Protein AF-A0A376Y5I1-F1 (afdb_monomer_lite)

Sequence (76 aa):
MVCLQRWKAATGVDALTHAIEGYITRGAWALTDALHIKAIEIIAGALRGSVAGDKDAGEEMALGQYVAGMGFSNVG

Radius of gyration: 12.35 Å; chains: 1; bounding box: 31×21×31 Å

InterPro domains:
  IPR039697 Iron-type alcohol dehydrogenase-like [PTHR11496] (6-76)
  IPR056798 Fe-containing alcohol dehydrogenase-like, C-terminal [PF25137] (9-75)

pLDDT: mean 95.82, std 7.03, range [59.94, 98.81]

Organism: Escherichia coli (NCBI:txid562)

Foldseek 3Di:
DLVVLVVLLVVLVVLLVLLVCLCPFPQDDDVLVVLSVVLNVQSVVLSVCVSVVNPVSVVSSVVSSVSSCVSSVRRD

Secondary structure (DSSP, 8-state):
-HHHHHHHHHHHHHHHHHHHHHHHSTT--HHHHHHHHHHHHHHHHHHHHHHHT-HHHHHHHHHHHHHHHHHHHHH-

Structure (mmCIF, N/CA/C/O backbone):
data_AF-A0A376Y5I1-F1
#
_entry.id   AF-A0A376Y5I1-F1
#
loop_
_atom_site.group_PDB
_atom_site.id
_atom_site.type_symbol
_atom_site.label_atom_id
_atom_site.label_alt_id
_atom_site.label_comp_id
_atom_site.label_asym_id
_atom_site.label_entity_id
_atom_site.label_seq_id
_atom_site.pdbx_PDB_ins_code
_atom_site.Cartn_x
_atom_site.Cartn_y
_atom_site.Cartn_z
_atom_site.occupancy
_atom_site.B_iso_or_equiv
_atom_site.auth_seq_id
_atom_site.auth_comp_id
_atom_site.auth_asym_id
_atom_site.auth_atom_id
_atom_site.pdbx_PDB_model_num
ATOM 1 N N . MET A 1 1 ? -18.609 11.968 12.631 1.00 59.94 1 MET A N 1
ATOM 2 C CA . MET A 1 1 ? -17.978 10.668 12.302 1.00 59.94 1 MET A CA 1
ATOM 3 C C . MET A 1 1 ? -17.761 10.462 10.799 1.00 59.94 1 MET A C 1
ATOM 5 O O . MET A 1 1 ? -16.660 10.091 10.424 1.00 59.94 1 MET A O 1
ATOM 9 N N . VAL A 1 2 ? -18.733 10.795 9.934 1.00 67.75 2 VAL A N 1
ATOM 10 C CA . VAL A 1 2 ? -18.644 10.634 8.459 1.00 67.75 2 VAL A CA 1
ATOM 11 C C . VAL A 1 2 ? -17.408 11.287 7.821 1.00 67.75 2 VAL A C 1
ATOM 13 O O . VAL A 1 2 ? -16.826 10.722 6.902 1.00 67.75 2 VAL A O 1
ATOM 16 N N . CYS A 1 3 ? -16.963 12.450 8.312 1.00 68.19 3 CYS A N 1
ATOM 17 C CA . CYS A 1 3 ? -15.779 13.120 7.764 1.00 68.19 3 CYS A CA 1
ATOM 18 C C . CYS A 1 3 ? -14.517 12.243 7.890 1.00 68.19 3 CYS A C 1
ATOM 20 O O . CYS A 1 3 ? -13.843 12.008 6.894 1.00 68.19 3 CYS A O 1
ATOM 22 N N . LEU A 1 4 ? -14.255 11.668 9.071 1.00 78.75 4 LEU A N 1
ATOM 23 C CA . LEU A 1 4 ? -13.073 10.831 9.329 1.00 78.75 4 LEU A CA 1
ATOM 24 C C . LEU A 1 4 ? -13.042 9.574 8.443 1.00 78.75 4 LEU A C 1
ATOM 26 O O . LEU A 1 4 ? -11.987 9.192 7.947 1.00 78.75 4 LEU A O 1
ATOM 30 N N . GLN A 1 5 ? -14.203 8.964 8.201 1.00 87.88 5 GLN A N 1
ATOM 31 C CA . GLN A 1 5 ? -14.319 7.788 7.335 1.00 87.88 5 GLN A CA 1
ATOM 32 C C . GLN A 1 5 ? -13.956 8.115 5.881 1.00 87.88 5 GLN A C 1
ATOM 34 O O . GLN A 1 5 ? -13.310 7.307 5.219 1.00 87.88 5 GLN A O 1
ATOM 39 N N . ARG A 1 6 ? -14.301 9.318 5.394 1.00 91.56 6 ARG A N 1
ATOM 40 C CA . ARG A 1 6 ? -13.935 9.770 4.041 1.00 91.56 6 ARG A CA 1
ATOM 41 C C . ARG A 1 6 ? -12.427 9.963 3.884 1.00 91.56 6 ARG A C 1
ATOM 43 O O . ARG A 1 6 ? -11.896 9.565 2.856 1.00 91.56 6 ARG A O 1
ATOM 50 N N . TRP A 1 7 ? -11.745 10.512 4.893 1.00 94.00 7 TRP A N 1
ATOM 51 C CA . TRP A 1 7 ? -10.281 10.642 4.873 1.00 94.00 7 TRP A CA 1
ATOM 52 C C . TRP A 1 7 ? -9.599 9.280 4.838 1.00 94.00 7 TRP A C 1
ATOM 54 O O . TRP A 1 7 ? -8.760 9.060 3.978 1.00 94.00 7 TRP A O 1
ATOM 64 N N . LYS A 1 8 ? -10.015 8.346 5.703 1.00 95.88 8 LYS A N 1
ATOM 65 C CA . LYS A 1 8 ? -9.477 6.977 5.715 1.00 95.88 8 LYS A CA 1
ATOM 66 C C . LYS A 1 8 ? -9.703 6.241 4.395 1.00 95.88 8 LYS A C 1
ATOM 68 O O . LYS A 1 8 ? -8.826 5.518 3.941 1.00 95.88 8 LYS A O 1
ATOM 73 N N . ALA A 1 9 ? -10.868 6.432 3.774 1.00 97.62 9 ALA A N 1
ATOM 74 C CA . ALA A 1 9 ? -11.149 5.846 2.470 1.00 97.62 9 ALA A CA 1
ATOM 75 C C . ALA A 1 9 ? -10.237 6.446 1.392 1.00 97.62 9 ALA A C 1
ATOM 77 O O . ALA A 1 9 ? -9.633 5.701 0.631 1.00 97.62 9 ALA A O 1
ATOM 78 N N . ALA A 1 10 ? -10.101 7.775 1.357 1.00 97.88 10 ALA A N 1
ATOM 79 C CA . ALA A 1 10 ? -9.258 8.460 0.383 1.00 97.88 10 ALA A CA 1
ATOM 80 C C . ALA A 1 10 ? -7.776 8.076 0.528 1.00 97.88 10 ALA A C 1
ATOM 82 O O . ALA A 1 10 ? -7.169 7.649 -0.446 1.00 97.88 10 ALA A O 1
ATOM 83 N N . THR A 1 11 ? -7.208 8.155 1.735 1.00 97.31 11 THR A N 1
ATOM 84 C CA . THR A 1 11 ? -5.786 7.845 1.970 1.00 97.31 11 THR A CA 1
ATOM 85 C C . THR A 1 11 ? -5.472 6.353 1.877 1.00 97.31 11 THR A C 1
ATOM 87 O O . THR A 1 11 ? -4.354 5.971 1.541 1.00 97.31 11 THR A O 1
ATOM 90 N N . GLY A 1 12 ? -6.443 5.485 2.164 1.00 97.75 12 GLY A N 1
ATOM 91 C CA . GLY A 1 12 ? -6.291 4.048 1.968 1.00 97.75 12 GLY A CA 1
ATOM 92 C C . GLY A 1 12 ? -6.294 3.652 0.489 1.00 97.75 12 GLY A C 1
ATOM 93 O O . GLY A 1 12 ? -5.503 2.802 0.088 1.00 97.75 12 GLY A O 1
ATOM 94 N N . VAL A 1 13 ? -7.130 4.299 -0.334 1.00 98.12 13 VAL A N 1
ATOM 95 C CA . VAL A 1 13 ? -7.108 4.121 -1.796 1.00 98.12 13 VAL A CA 1
ATOM 96 C C . VAL A 1 13 ? -5.828 4.697 -2.403 1.00 98.12 13 VAL A C 1
ATOM 98 O O . VAL A 1 13 ? -5.242 4.036 -3.247 1.00 98.12 13 VAL A O 1
ATOM 101 N N . ASP A 1 14 ? -5.361 5.855 -1.931 1.00 98.25 14 ASP A N 1
ATOM 102 C CA . ASP A 1 14 ? -4.086 6.464 -2.348 1.00 98.25 14 ASP A CA 1
ATOM 103 C C . ASP A 1 14 ? -2.883 5.530 -2.108 1.00 98.25 14 ASP A C 1
ATOM 105 O O . ASP A 1 14 ? -2.047 5.294 -2.979 1.00 98.25 14 ASP A O 1
ATOM 109 N N . ALA A 1 15 ? -2.836 4.885 -0.940 1.00 98.25 15 ALA A N 1
ATOM 110 C CA . ALA A 1 15 ? -1.803 3.894 -0.655 1.00 98.25 15 ALA A CA 1
ATOM 111 C C . ALA A 1 15 ? -1.911 2.639 -1.535 1.00 98.25 15 ALA A C 1
ATOM 113 O O . ALA A 1 15 ? -0.890 2.058 -1.907 1.00 98.25 15 ALA A O 1
ATOM 114 N N . LEU A 1 16 ? -3.133 2.216 -1.877 1.00 98.38 16 LEU A N 1
ATOM 115 C CA . LEU A 1 16 ? -3.342 1.105 -2.804 1.00 98.38 16 LEU A CA 1
ATOM 116 C C . LEU A 1 16 ? -2.876 1.468 -4.218 1.00 98.38 16 LEU A C 1
ATOM 118 O O . LEU A 1 16 ? -2.258 0.635 -4.878 1.00 98.38 16 LEU A O 1
ATOM 122 N N . THR A 1 17 ? -3.137 2.695 -4.678 1.00 98.00 17 THR A N 1
ATOM 123 C CA . THR A 1 17 ? -2.663 3.163 -5.985 1.00 98.00 17 THR A CA 1
ATOM 124 C C . THR A 1 17 ? -1.147 3.244 -6.022 1.00 98.00 17 THR A C 1
ATOM 126 O O . THR A 1 17 ? -0.575 2.682 -6.946 1.00 98.00 17 THR A O 1
ATOM 129 N N . HIS A 1 18 ? -0.486 3.782 -4.989 1.00 97.88 18 HIS A N 1
ATOM 130 C CA . HIS A 1 18 ? 0.979 3.739 -4.904 1.00 97.88 18 HIS A CA 1
ATOM 131 C C . HIS A 1 18 ? 1.514 2.306 -4.989 1.00 97.88 18 HIS A C 1
ATOM 133 O O . HIS A 1 18 ? 2.463 2.041 -5.720 1.00 97.88 18 HIS A O 1
ATOM 139 N N . ALA A 1 19 ? 0.883 1.353 -4.296 1.00 98.38 19 ALA A N 1
ATOM 140 C CA . ALA A 1 19 ? 1.321 -0.035 -4.358 1.00 98.38 19 ALA A CA 1
ATOM 141 C C . ALA A 1 19 ? 1.181 -0.643 -5.767 1.00 98.38 19 ALA A C 1
ATOM 143 O O . ALA A 1 19 ? 2.070 -1.355 -6.224 1.00 98.38 19 ALA A O 1
ATOM 144 N N . ILE A 1 20 ? 0.090 -0.349 -6.478 1.00 98.38 20 ILE A N 1
ATOM 145 C CA . ILE A 1 20 ? -0.135 -0.846 -7.844 1.00 98.38 20 ILE A CA 1
ATOM 146 C C . ILE A 1 20 ? 0.799 -0.158 -8.844 1.00 98.38 20 ILE A C 1
ATOM 148 O O . ILE A 1 20 ? 1.411 -0.833 -9.669 1.00 98.38 20 ILE A O 1
ATOM 152 N N . GLU A 1 21 ? 0.927 1.165 -8.776 1.00 98.19 21 GLU A N 1
ATOM 153 C CA . GLU A 1 21 ? 1.774 1.959 -9.672 1.00 98.19 21 GLU A CA 1
ATOM 154 C C . GLU A 1 21 ? 3.251 1.591 -9.505 1.00 98.19 21 GLU A C 1
ATOM 156 O O . GLU A 1 21 ? 3.937 1.315 -10.494 1.00 98.19 21 GLU A O 1
ATOM 161 N N . GLY A 1 22 ? 3.704 1.446 -8.258 1.00 97.75 22 GLY A N 1
ATOM 162 C CA . GLY A 1 22 ? 5.053 0.996 -7.941 1.00 97.75 22 GLY A CA 1
ATOM 163 C C . GLY A 1 22 ? 5.339 -0.449 -8.371 1.00 97.75 22 GLY A C 1
ATOM 164 O O . GLY A 1 22 ? 6.497 -0.814 -8.563 1.00 97.75 22 GLY A O 1
ATOM 165 N N . TYR A 1 23 ? 4.317 -1.287 -8.563 1.00 98.06 23 TYR A N 1
ATOM 166 C CA . TYR A 1 23 ? 4.491 -2.638 -9.106 1.00 98.06 23 TYR A CA 1
ATOM 167 C C . TYR A 1 23 ? 4.670 -2.654 -10.634 1.00 98.06 23 TYR A C 1
ATOM 169 O O . TYR A 1 23 ? 5.360 -3.517 -11.167 1.00 98.06 23 TYR A O 1
ATOM 177 N N . ILE A 1 24 ? 4.058 -1.711 -11.359 1.00 97.75 24 ILE A N 1
ATOM 178 C CA . ILE A 1 24 ? 4.043 -1.707 -12.838 1.00 97.75 24 ILE A CA 1
ATOM 179 C C . ILE A 1 24 ? 4.965 -0.658 -13.471 1.00 97.75 24 ILE A C 1
ATOM 181 O O . ILE A 1 24 ? 5.048 -0.551 -14.698 1.00 97.75 24 ILE A O 1
ATOM 185 N N . THR A 1 25 ? 5.644 0.142 -12.656 1.00 97.38 25 THR A N 1
ATOM 186 C CA . THR A 1 25 ? 6.638 1.119 -13.108 1.00 97.38 25 THR A CA 1
ATOM 187 C C . THR A 1 25 ? 7.804 0.459 -13.852 1.00 97.38 25 THR A C 1
ATOM 189 O O . THR A 1 25 ? 8.180 -0.688 -13.621 1.00 97.38 25 THR A O 1
ATOM 192 N N . ARG A 1 26 ? 8.447 1.218 -14.747 1.00 96.81 26 ARG A N 1
ATOM 193 C CA . ARG A 1 26 ? 9.593 0.736 -15.544 1.00 96.81 26 ARG A CA 1
ATOM 194 C C . ARG A 1 26 ? 10.829 0.412 -14.696 1.00 96.81 26 ARG A C 1
ATOM 196 O O . ARG A 1 26 ? 11.712 -0.286 -15.185 1.00 96.81 26 ARG A O 1
ATOM 203 N N . GLY A 1 27 ? 10.913 0.967 -13.485 1.00 95.06 27 GLY A N 1
ATOM 204 C CA . GLY A 1 27 ? 12.001 0.741 -12.528 1.00 95.06 27 GLY A CA 1
ATOM 205 C 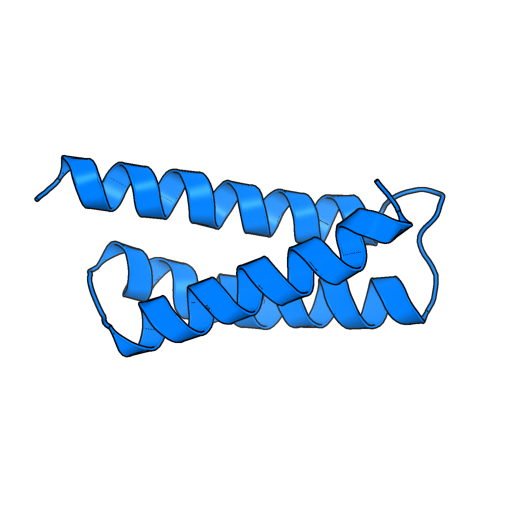C . GLY A 1 27 ? 11.752 -0.413 -11.553 1.00 95.06 27 GLY A C 1
ATOM 206 O O . GLY A 1 27 ? 12.576 -0.624 -10.663 1.00 95.06 27 GLY A O 1
ATOM 207 N N . ALA A 1 28 ? 10.629 -1.125 -11.690 1.00 97.25 28 ALA A N 1
ATOM 208 C CA . ALA A 1 28 ? 10.278 -2.250 -10.836 1.00 97.25 28 ALA A CA 1
ATOM 209 C C . ALA A 1 28 ? 11.319 -3.378 -10.934 1.00 97.25 28 ALA A C 1
ATOM 211 O O . ALA A 1 28 ? 11.843 -3.688 -12.008 1.00 97.25 28 ALA A O 1
ATOM 21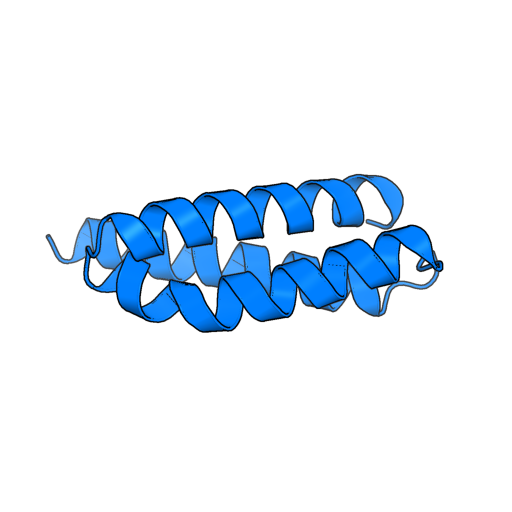2 N N . TRP A 1 29 ? 11.641 -3.975 -9.790 1.00 97.62 29 TRP A N 1
ATOM 213 C CA . TRP A 1 29 ? 12.572 -5.092 -9.661 1.00 97.62 29 TRP A CA 1
ATOM 214 C C . TRP A 1 29 ? 12.193 -5.971 -8.462 1.00 97.62 29 TRP A C 1
ATOM 216 O O . TRP A 1 29 ? 11.335 -5.623 -7.655 1.00 97.62 29 TRP A O 1
ATOM 226 N N . ALA A 1 30 ? 12.868 -7.112 -8.306 1.00 98.25 30 ALA A N 1
ATOM 227 C CA . ALA A 1 30 ? 12.442 -8.191 -7.410 1.00 98.25 30 ALA A CA 1
ATOM 228 C C . ALA A 1 30 ? 12.081 -7.768 -5.968 1.00 98.25 30 ALA A C 1
ATOM 230 O O . ALA A 1 30 ? 11.106 -8.275 -5.412 1.00 98.25 30 ALA A O 1
ATOM 231 N N . LEU A 1 31 ? 12.838 -6.854 -5.347 1.00 98.00 31 LEU A N 1
ATOM 232 C CA . LEU A 1 31 ? 12.533 -6.405 -3.983 1.00 98.00 31 LEU A CA 1
ATOM 233 C C . LEU A 1 31 ? 11.285 -5.519 -3.940 1.00 98.00 31 LEU A C 1
ATOM 235 O O . LEU A 1 31 ? 10.439 -5.693 -3.066 1.00 98.00 31 LEU A O 1
ATOM 239 N N . THR A 1 32 ? 11.166 -4.570 -4.866 1.00 97.94 32 THR A N 1
ATOM 240 C CA . THR A 1 32 ? 10.024 -3.649 -4.888 1.00 97.94 32 THR A CA 1
ATOM 241 C C . THR A 1 32 ? 8.751 -4.385 -5.254 1.00 97.94 32 THR A C 1
ATOM 243 O O . THR A 1 32 ? 7.711 -4.101 -4.675 1.00 97.94 32 THR A O 1
ATOM 246 N N . ASP A 1 33 ? 8.841 -5.393 -6.119 1.00 98.38 33 ASP A N 1
ATOM 247 C CA . ASP A 1 33 ? 7.722 -6.270 -6.449 1.00 98.38 33 ASP A CA 1
ATOM 248 C C . ASP A 1 33 ? 7.213 -7.009 -5.212 1.00 98.38 33 ASP A C 1
ATOM 250 O O . ASP A 1 33 ? 6.013 -7.011 -4.938 1.00 98.38 33 ASP A O 1
ATOM 254 N N . ALA A 1 34 ? 8.123 -7.580 -4.416 1.00 98.56 34 ALA A N 1
ATOM 255 C CA . ALA A 1 34 ? 7.765 -8.262 -3.177 1.00 98.56 34 ALA A CA 1
ATOM 256 C C . ALA A 1 34 ? 7.087 -7.314 -2.171 1.00 98.56 34 ALA A C 1
ATOM 258 O O . ALA A 1 34 ? 6.090 -7.686 -1.548 1.00 98.56 34 ALA A O 1
ATOM 259 N N . LEU A 1 35 ? 7.597 -6.084 -2.035 1.00 98.56 35 LEU A N 1
ATOM 260 C CA . LEU A 1 35 ? 7.007 -5.066 -1.163 1.00 98.56 35 LEU A CA 1
ATOM 261 C C . LEU A 1 35 ? 5.613 -4.654 -1.647 1.00 98.56 35 LEU A C 1
ATOM 263 O O . LEU A 1 35 ? 4.666 -4.675 -0.864 1.00 98.56 35 LEU A O 1
ATOM 267 N N . HIS A 1 36 ? 5.457 -4.330 -2.929 1.00 98.69 36 HIS A N 1
ATOM 268 C CA . HIS A 1 36 ? 4.187 -3.864 -3.477 1.00 98.69 36 HIS A CA 1
ATOM 269 C C . HIS A 1 36 ? 3.111 -4.948 -3.503 1.00 98.69 36 HIS A C 1
ATOM 271 O O . HIS A 1 36 ? 1.983 -4.673 -3.101 1.00 98.69 36 HIS A O 1
ATOM 277 N N . ILE A 1 37 ? 3.448 -6.189 -3.872 1.00 98.62 37 ILE A N 1
ATOM 278 C CA . ILE A 1 37 ? 2.510 -7.317 -3.775 1.00 98.62 37 ILE A CA 1
ATOM 279 C C . ILE A 1 37 ? 2.048 -7.473 -2.326 1.00 98.62 37 ILE A C 1
ATOM 281 O O . ILE A 1 37 ? 0.846 -7.574 -2.068 1.00 98.62 37 ILE A O 1
ATOM 285 N N . LYS A 1 38 ? 2.980 -7.415 -1.362 1.00 98.69 38 LYS A N 1
ATOM 286 C CA . LYS A 1 38 ? 2.610 -7.553 0.045 1.00 98.69 38 LYS A CA 1
ATOM 287 C C . LYS A 1 38 ? 1.744 -6.396 0.542 1.00 98.69 38 LYS A C 1
ATOM 289 O O . LYS A 1 38 ? 0.798 -6.620 1.296 1.00 98.69 38 LYS A O 1
ATOM 294 N N . ALA A 1 39 ? 2.042 -5.173 0.114 1.00 98.75 39 ALA A N 1
ATOM 295 C CA . ALA A 1 39 ? 1.234 -4.006 0.430 1.00 98.75 39 ALA A CA 1
ATOM 296 C C . ALA A 1 39 ? -0.189 -4.143 -0.128 1.00 98.75 39 ALA A C 1
ATOM 298 O O . ALA A 1 39 ? -1.144 -3.909 0.607 1.00 98.75 39 ALA A O 1
ATOM 299 N N . ILE A 1 40 ? -0.348 -4.589 -1.380 1.00 98.81 40 ILE A N 1
ATOM 300 C CA . ILE A 1 40 ? -1.661 -4.810 -2.004 1.00 98.81 40 ILE A CA 1
ATOM 301 C C . ILE A 1 40 ? -2.497 -5.799 -1.181 1.00 98.81 40 ILE A C 1
ATOM 303 O O . ILE A 1 40 ? -3.657 -5.507 -0.894 1.00 98.81 40 ILE A O 1
ATOM 307 N N . GLU A 1 41 ? -1.918 -6.927 -0.756 1.00 98.69 41 GLU A N 1
ATOM 308 C CA . GLU A 1 41 ? -2.611 -7.920 0.081 1.00 98.69 41 GLU A CA 1
ATOM 309 C C . GLU A 1 41 ? -3.132 -7.315 1.393 1.00 98.69 41 GLU A C 1
ATOM 311 O O . GLU A 1 41 ? -4.308 -7.474 1.729 1.00 98.69 41 GLU A O 1
ATOM 316 N N . ILE A 1 42 ? -2.261 -6.613 2.128 1.00 98.75 42 ILE A N 1
ATOM 317 C CA . ILE A 1 42 ? -2.592 -6.033 3.437 1.00 98.75 42 ILE A CA 1
ATOM 318 C C . ILE A 1 42 ? -3.650 -4.937 3.275 1.00 98.75 42 ILE A C 1
ATOM 320 O O . ILE A 1 42 ? -4.675 -4.950 3.956 1.00 98.75 42 ILE A O 1
ATOM 324 N N . ILE A 1 43 ? -3.433 -4.002 2.345 1.00 98.75 43 ILE A N 1
ATOM 325 C CA . ILE A 1 43 ? -4.326 -2.860 2.129 1.00 98.75 43 ILE A CA 1
ATOM 326 C C . ILE A 1 43 ? -5.712 -3.338 1.685 1.00 98.75 43 ILE A C 1
ATOM 328 O O . ILE A 1 43 ? -6.720 -2.873 2.221 1.00 98.75 43 ILE A O 1
ATOM 332 N N . ALA A 1 44 ? -5.790 -4.290 0.750 1.00 98.38 44 ALA A N 1
ATOM 333 C CA . ALA A 1 44 ? -7.066 -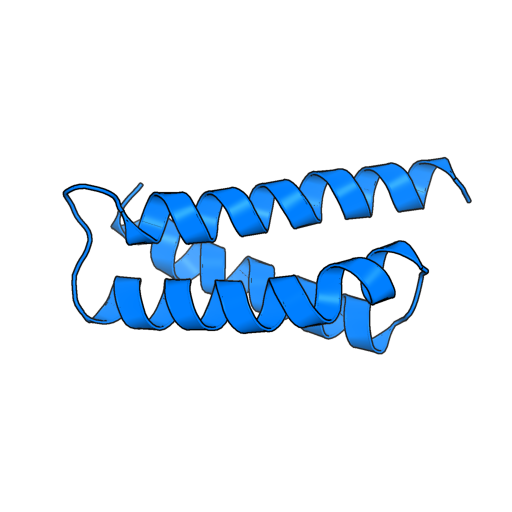4.813 0.268 1.00 98.38 44 ALA A CA 1
ATOM 334 C C . ALA A 1 44 ? -7.877 -5.508 1.377 1.00 98.38 44 ALA A C 1
ATOM 336 O O . ALA A 1 44 ? -9.105 -5.376 1.400 1.00 98.38 44 ALA A O 1
ATOM 337 N N . GLY A 1 45 ? -7.208 -6.204 2.304 1.00 98.44 45 GLY A N 1
ATOM 338 C CA . GLY A 1 45 ? -7.846 -6.830 3.465 1.00 98.44 45 GLY A CA 1
ATOM 339 C C . GLY A 1 45 ? -8.315 -5.822 4.521 1.00 98.44 45 GLY A C 1
ATOM 340 O O . GLY A 1 45 ? -9.431 -5.930 5.029 1.00 98.44 45 GLY A O 1
ATOM 341 N N . ALA A 1 46 ? -7.502 -4.803 4.804 1.00 98.56 46 ALA A N 1
ATOM 342 C CA . ALA A 1 46 ? -7.703 -3.898 5.933 1.00 98.56 46 ALA A CA 1
ATOM 343 C C . ALA A 1 46 ? -8.581 -2.668 5.624 1.00 98.56 46 ALA A C 1
ATOM 345 O O . ALA A 1 46 ? -9.251 -2.131 6.513 1.00 98.56 46 ALA A O 1
ATOM 346 N N . LEU A 1 47 ? -8.624 -2.206 4.365 1.00 98.31 47 LEU A N 1
ATOM 347 C CA . LEU A 1 47 ? -9.209 -0.911 3.986 1.00 98.31 47 LEU A CA 1
ATOM 348 C C . LEU A 1 47 ? -10.649 -0.717 4.484 1.00 98.31 47 LEU A C 1
ATOM 350 O O . LEU A 1 47 ? -10.977 0.310 5.081 1.00 98.31 47 LEU A O 1
ATOM 354 N N . ARG A 1 48 ? -11.527 -1.702 4.260 1.00 97.94 48 ARG A N 1
ATOM 355 C CA . ARG A 1 48 ? -12.947 -1.588 4.640 1.00 97.94 48 ARG A CA 1
ATOM 356 C C . ARG A 1 48 ? -13.131 -1.533 6.157 1.00 97.94 48 ARG A C 1
ATOM 358 O O . ARG A 1 48 ? -13.923 -0.719 6.629 1.00 97.94 48 ARG A O 1
ATOM 365 N N . GLY A 1 49 ? -12.386 -2.350 6.905 1.00 98.19 49 GLY A N 1
ATOM 366 C CA . GLY A 1 49 ? -12.410 -2.346 8.370 1.00 98.19 49 GLY A CA 1
ATOM 367 C C . GLY A 1 49 ? -11.895 -1.023 8.938 1.00 98.19 4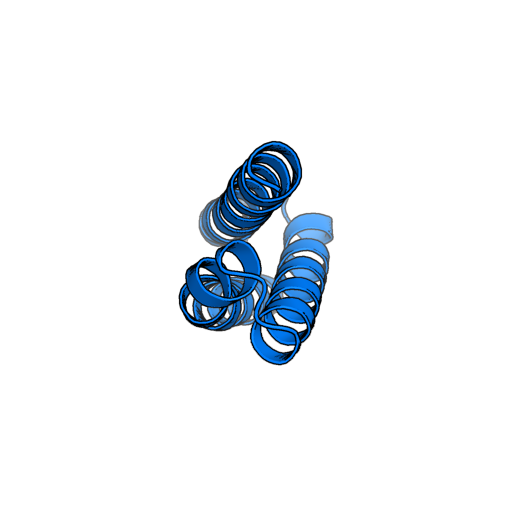9 GLY A C 1
ATOM 368 O O . GLY A 1 49 ? -12.566 -0.392 9.756 1.00 98.19 49 GLY A O 1
ATOM 369 N N . SER A 1 50 ? -10.775 -0.523 8.409 1.00 97.94 50 SER A N 1
ATOM 370 C CA . SER A 1 50 ? -10.200 0.763 8.820 1.00 97.94 50 SER A CA 1
ATOM 371 C C . SER A 1 50 ? -11.188 1.923 8.629 1.00 97.94 50 SER A C 1
ATOM 373 O O . SER A 1 50 ? -11.383 2.744 9.538 1.00 97.94 50 SER A O 1
ATOM 375 N N . VAL A 1 51 ? -11.888 1.962 7.485 1.00 97.81 51 VAL A N 1
ATOM 376 C CA . VAL A 1 51 ? -12.948 2.946 7.187 1.00 97.81 51 VAL A CA 1
ATOM 377 C C . VAL A 1 51 ? -14.162 2.783 8.109 1.00 97.81 51 VAL A C 1
ATOM 379 O O . VAL A 1 51 ? -14.748 3.783 8.532 1.00 97.81 51 VAL A O 1
ATOM 382 N N . ALA A 1 52 ? -14.527 1.552 8.471 1.00 96.94 52 ALA A N 1
ATOM 383 C CA . ALA A 1 52 ? -15.586 1.278 9.443 1.00 96.94 52 ALA A CA 1
ATOM 384 C C . ALA A 1 52 ? -15.214 1.700 10.879 1.00 96.94 52 ALA A C 1
ATOM 386 O O . ALA A 1 52 ? -16.097 1.829 11.723 1.00 96.94 52 ALA A O 1
ATOM 387 N N . GLY A 1 53 ? -13.936 1.998 11.137 1.00 95.31 53 GLY A N 1
ATOM 388 C CA . GLY A 1 53 ? -13.441 2.406 12.449 1.00 95.31 53 GLY A CA 1
ATOM 389 C C . GLY A 1 53 ? -12.931 1.250 13.304 1.00 95.31 53 GLY A C 1
ATOM 390 O O . GLY A 1 53 ? -12.680 1.468 14.486 1.00 95.31 53 GLY A O 1
ATOM 391 N N . ASP A 1 54 ? -12.756 0.066 12.717 1.00 97.38 54 ASP A N 1
ATOM 392 C CA . ASP A 1 54 ? -12.068 -1.049 13.358 1.00 97.38 54 ASP A CA 1
ATOM 393 C C . ASP A 1 54 ? -10.605 -0.659 13.617 1.00 97.38 54 ASP A C 1
ATOM 395 O O . ASP A 1 54 ? -9.916 -0.128 12.737 1.00 97.38 54 ASP A O 1
ATOM 399 N N . LYS A 1 55 ? -10.166 -0.852 14.862 1.00 96.88 55 LYS A N 1
ATOM 400 C CA . LYS A 1 55 ? -8.831 -0.471 15.311 1.00 96.88 55 LYS A CA 1
ATOM 401 C C . LYS A 1 55 ? -7.767 -1.388 14.712 1.00 96.88 55 LYS A C 1
ATOM 403 O O . LYS A 1 55 ? -6.770 -0.867 14.219 1.00 96.88 55 LYS A O 1
ATOM 408 N N . ASP A 1 56 ? -7.997 -2.695 14.704 1.00 98.12 56 ASP A N 1
ATOM 409 C CA . ASP A 1 56 ? -7.010 -3.683 14.264 1.00 98.12 56 ASP A CA 1
ATOM 410 C C . ASP A 1 56 ? -6.814 -3.565 12.749 1.00 98.12 56 ASP A C 1
ATOM 412 O O . ASP A 1 56 ? -5.691 -3.454 12.263 1.00 98.12 56 ASP A O 1
ATOM 416 N N . ALA A 1 57 ? -7.912 -3.399 12.005 1.00 98.25 57 ALA A N 1
ATOM 417 C CA . ALA A 1 57 ? -7.840 -3.071 10.581 1.00 98.25 57 ALA A CA 1
ATOM 418 C C . ALA A 1 57 ? -7.186 -1.698 10.329 1.00 98.25 57 ALA A C 1
ATOM 420 O O . ALA A 1 57 ? -6.581 -1.466 9.285 1.00 98.25 57 ALA A O 1
ATOM 421 N N . GLY A 1 58 ? -7.296 -0.755 11.267 1.00 98.12 58 GLY A N 1
ATOM 422 C CA . GLY A 1 58 ? -6.574 0.515 11.217 1.00 98.12 58 GLY A CA 1
ATOM 423 C C . GLY A 1 58 ? -5.057 0.343 11.339 1.00 98.12 58 GLY A C 1
ATOM 424 O O . GLY A 1 58 ? -4.312 0.989 10.601 1.00 98.12 58 GLY A O 1
ATOM 425 N N . GLU A 1 59 ? -4.606 -0.536 12.232 1.00 98.38 59 GLU A N 1
ATOM 426 C CA . GLU A 1 59 ? -3.191 -0.877 12.421 1.00 98.38 59 GLU A CA 1
ATOM 427 C C . GLU A 1 59 ? -2.635 -1.649 11.215 1.00 98.38 59 GLU A C 1
ATOM 429 O O . GLU A 1 59 ? -1.568 -1.304 10.702 1.00 98.38 59 GLU A O 1
ATOM 434 N N . GLU A 1 60 ? -3.391 -2.614 10.684 1.00 98.62 60 GLU A N 1
ATOM 435 C CA . GLU A 1 60 ? -3.037 -3.314 9.444 1.00 98.62 60 GLU A CA 1
ATOM 436 C C . GLU A 1 60 ? -2.967 -2.357 8.253 1.00 98.62 60 GLU A C 1
ATOM 438 O O . GLU A 1 60 ? -2.027 -2.419 7.459 1.00 98.62 60 GLU A O 1
ATOM 443 N N . MET A 1 61 ? -3.913 -1.419 8.148 1.00 98.50 61 MET A N 1
ATOM 444 C CA . MET A 1 61 ? -3.879 -0.395 7.110 1.00 98.50 61 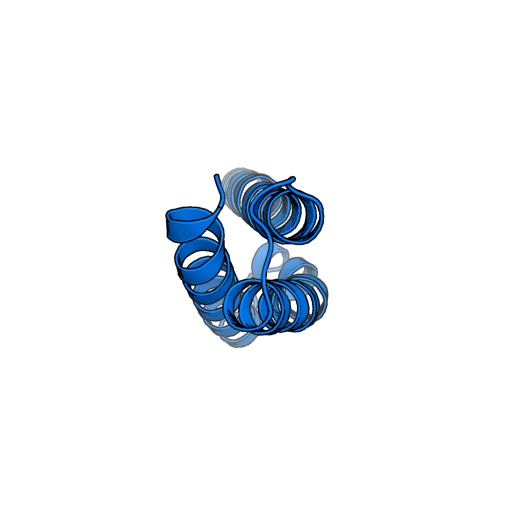MET A CA 1
ATOM 445 C C . MET A 1 61 ? -2.604 0.447 7.230 1.00 98.50 61 MET A C 1
ATOM 447 O O . MET A 1 61 ? -1.903 0.611 6.237 1.00 98.50 61 MET A O 1
ATOM 451 N N . ALA A 1 62 ? -2.238 0.909 8.430 1.00 98.31 62 ALA A N 1
ATOM 452 C CA . ALA A 1 62 ? -1.003 1.667 8.644 1.00 98.31 62 ALA A CA 1
ATOM 453 C C . ALA A 1 62 ? 0.256 0.875 8.237 1.00 98.31 62 ALA A C 1
ATOM 455 O O . ALA A 1 62 ? 1.149 1.427 7.587 1.00 98.31 62 ALA A O 1
ATOM 456 N N . LEU A 1 63 ? 0.307 -0.426 8.546 1.00 98.69 63 LEU A N 1
ATOM 457 C CA . LEU A 1 63 ? 1.380 -1.313 8.092 1.00 98.69 63 LEU A CA 1
ATOM 458 C C . LEU A 1 63 ? 1.414 -1.417 6.561 1.00 98.69 63 LEU A C 1
ATOM 460 O O . LEU A 1 63 ? 2.478 -1.272 5.963 1.00 98.69 63 LEU A O 1
ATOM 464 N N . GLY A 1 64 ? 0.262 -1.617 5.918 1.00 98.56 64 GLY A N 1
ATOM 465 C CA . GLY A 1 64 ? 0.152 -1.671 4.461 1.00 98.56 64 GLY A CA 1
ATOM 466 C C . GLY A 1 64 ? 0.663 -0.395 3.784 1.00 98.56 64 GLY A C 1
ATOM 467 O O . GLY A 1 64 ? 1.439 -0.479 2.833 1.00 98.56 64 GLY A O 1
ATOM 468 N N . GLN A 1 65 ? 0.310 0.784 4.315 1.00 98.38 65 GLN A N 1
ATOM 469 C CA . GLN A 1 65 ? 0.808 2.078 3.817 1.00 98.38 65 GLN A CA 1
ATOM 470 C C . GLN A 1 65 ? 2.325 2.202 3.966 1.00 98.38 65 GLN A C 1
ATOM 472 O O . GLN A 1 65 ? 2.997 2.686 3.057 1.00 98.38 65 GLN A O 1
ATOM 477 N N . TYR A 1 66 ? 2.873 1.751 5.096 1.00 98.38 66 TYR A N 1
ATOM 478 C CA . TYR A 1 66 ? 4.314 1.771 5.325 1.00 98.38 66 TYR A CA 1
ATOM 479 C C . TYR A 1 66 ? 5.059 0.876 4.325 1.00 98.38 66 TYR A C 1
ATOM 481 O O . TYR A 1 66 ? 6.047 1.304 3.729 1.00 98.38 66 TYR A O 1
ATOM 489 N N . VAL A 1 67 ? 4.555 -0.338 4.081 1.00 98.50 67 VAL A N 1
ATOM 490 C CA . VAL A 1 67 ? 5.142 -1.272 3.107 1.00 98.50 67 VAL A CA 1
ATOM 491 C C . VAL A 1 67 ? 5.047 -0.728 1.680 1.00 98.50 67 VAL A C 1
ATOM 493 O O . VAL A 1 67 ? 6.042 -0.782 0.955 1.00 98.50 67 VAL A O 1
ATOM 496 N N . ALA A 1 68 ? 3.906 -0.144 1.297 1.00 98.38 68 ALA A N 1
ATOM 497 C CA . ALA A 1 68 ? 3.758 0.537 0.011 1.00 98.38 68 ALA A CA 1
ATOM 498 C C . ALA A 1 68 ? 4.797 1.658 -0.139 1.00 98.38 68 ALA A C 1
ATOM 500 O O . ALA A 1 68 ? 5.503 1.709 -1.139 1.00 98.38 68 ALA A O 1
ATOM 501 N N . GLY A 1 69 ? 4.959 2.504 0.884 1.00 97.62 69 GLY A N 1
ATOM 502 C CA . GLY A 1 69 ? 5.933 3.596 0.873 1.00 97.62 69 GLY A CA 1
ATOM 503 C C . GLY A 1 69 ? 7.385 3.126 0.746 1.00 97.62 69 GLY A C 1
ATOM 504 O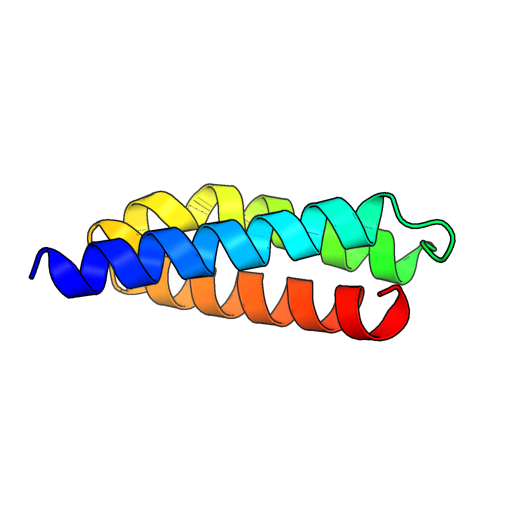 O . GLY A 1 69 ? 8.166 3.772 0.047 1.00 97.62 69 GLY A O 1
ATOM 505 N N . MET A 1 70 ? 7.755 1.993 1.358 1.00 97.88 70 MET A N 1
ATOM 506 C CA . MET A 1 70 ? 9.094 1.408 1.192 1.00 97.88 70 MET A CA 1
ATOM 507 C C . MET A 1 70 ? 9.367 0.998 -0.258 1.00 97.88 70 MET A C 1
ATOM 509 O O . MET A 1 70 ? 10.459 1.249 -0.763 1.00 97.88 70 MET A O 1
ATOM 513 N N . GLY A 1 71 ? 8.386 0.385 -0.925 1.00 97.12 71 GLY A N 1
ATOM 514 C CA . GLY A 1 71 ? 8.507 0.027 -2.335 1.00 97.12 71 GLY A CA 1
ATOM 515 C C . GLY A 1 71 ? 8.556 1.269 -3.226 1.00 97.12 71 GLY A C 1
ATOM 516 O O . GLY A 1 71 ? 9.495 1.434 -4.006 1.00 97.12 71 GLY A O 1
ATOM 517 N N . PHE A 1 72 ? 7.591 2.171 -3.051 1.00 94.50 72 PHE A N 1
ATOM 518 C CA . PHE A 1 72 ? 7.395 3.357 -3.884 1.00 94.50 72 PHE A CA 1
ATOM 519 C C . PHE A 1 72 ? 8.599 4.304 -3.835 1.00 94.50 72 PHE A C 1
ATOM 521 O O . PHE A 1 72 ? 9.031 4.822 -4.860 1.00 94.50 72 PHE A O 1
ATOM 528 N N . SER A 1 73 ? 9.245 4.433 -2.668 1.00 95.12 73 SER A N 1
ATOM 529 C CA . SER A 1 73 ? 10.464 5.243 -2.492 1.00 95.12 73 SER A CA 1
ATOM 530 C C . SER A 1 73 ? 11.632 4.830 -3.397 1.00 95.12 73 SER A C 1
ATOM 532 O O . SER A 1 73 ? 12.578 5.600 -3.558 1.00 95.12 73 SER A O 1
ATOM 534 N N . ASN A 1 74 ? 11.601 3.625 -3.972 1.00 95.44 74 ASN A N 1
ATOM 535 C CA . ASN A 1 74 ? 12.650 3.138 -4.861 1.00 95.44 74 ASN A CA 1
ATOM 536 C C . ASN A 1 74 ? 12.282 3.231 -6.350 1.00 95.44 74 ASN A C 1
ATOM 538 O O . ASN A 1 74 ? 13.175 3.196 -7.195 1.00 95.44 74 ASN A O 1
ATOM 542 N N . VAL A 1 75 ? 10.996 3.275 -6.694 1.00 96.19 75 VAL A N 1
ATOM 543 C CA . VAL A 1 75 ? 10.549 3.050 -8.084 1.00 96.19 75 VAL A CA 1
ATOM 544 C C . VAL A 1 75 ? 9.578 4.092 -8.623 1.00 96.19 75 VAL A C 1
ATOM 546 O O . VAL A 1 75 ? 9.300 4.080 -9.828 1.00 96.19 75 VAL A O 1
ATOM 549 N N . GLY A 1 76 ? 9.193 5.034 -7.762 1.00 81.44 76 GLY A N 1
ATOM 550 C CA . GLY A 1 76 ? 8.437 6.221 -8.122 1.00 81.44 76 GLY A CA 1
ATOM 551 C C . GLY A 1 76 ? 6.942 6.022 -8.128 1.00 81.44 76 GLY A C 1
ATOM 552 O O . GLY A 1 76 ? 6.478 4.880 -8.351 1.00 81.44 76 GLY A O 1
#